Protein AF-A0A7S2SGH7-F1 (afdb_monomer)

InterPro domains:
  IPR001828 Receptor, ligand binding region [PF01094] (2-135)
  IPR028082 Periplasmic binding protein-like I [SSF53822] (1-136)
  IPR050726 Metabotropic Glutamate Receptor [PTHR24060] (2-131)

Nearest PDB structures (foldseek):
  8jcy-assembly1_2  TM=6.722E-01  e=1.288E-08  Homo sapiens
  5fbh-assembly1_A  TM=6.823E-01  e=5.150E-07  Homo sapiens
  5k5t-assembly1_A  TM=6.605E-01  e=2.589E-07  Homo sapiens
  7m3e-assembly1_B  TM=6.470E-01  e=8.492E-07  Homo sapiens
  7m3j-assembly1_B  TM=6.687E-01  e=2.309E-06  Homo sapiens

Secondary structure (DSSP, 8-state):
--EEES----GGGG-TTT-TTEEE--S-HHHHHHHHHHHHHHTT--EEEEEEEET-HHHHHHHHHHHHHHHHTT-EEEEEEEETT--HHHHHHHHHHHHHTT--EEEEE---TTHHHHHHHTT--STT-EEEE-GGGTS-S----

Sequence (145 aa):
LPVIAATATSPVLSDKEFYPYFSRMFPSDAFQGKVLARMAHKMGFTKVATISTSFHMYYEGITNTFVREAENLNMTILSVTTTMASTYEDLKSAFKTVRDAGYRVIMVAQEHDNVRDAIVELKMQGPGYQYFGIESEWGQGNATQ

Radius of gyration: 14.2 Å; Cα contacts (8 Å, |Δi|>4): 264; chains: 1; bounding box: 41×32×29 Å

Foldseek 3Di:
DQEEAEDDPDPQCVDCVQHVRYDYDDDDQLCQLLVLLVVCVVVVAQEEEEEAEPDDPSRVSSPVSNVVNSVVSNGHYHYHYHYPPDDPVNLLVSVVVCVVVPHQHYEYHDQDQCNVVSCVVVVSDDPRHHYYYHDNNPRDDDPDD

Solvent-accessible surface area (backbone atoms only — not comparable to full-atom values): 8191 Å² total; per-residue (Å²): 124,52,37,41,31,52,62,78,81,63,76,79,77,69,43,54,90,85,40,77,44,62,47,83,51,84,66,63,65,66,52,39,17,35,51,51,30,53,48,43,44,74,73,69,50,55,49,39,29,38,41,35,36,65,81,47,72,64,47,47,41,24,50,51,31,19,51,56,38,27,52,75,68,72,34,48,77,47,81,43,77,45,47,85,86,52,47,73,68,52,52,40,50,49,54,47,53,43,50,75,72,66,47,38,35,36,39,43,36,54,90,52,51,57,52,57,55,44,38,58,78,70,60,66,69,58,95,74,47,39,44,36,38,44,43,73,38,77,71,50,74,81,92,72,132

Structure (mmCIF, N/CA/C/O backbone):
data_AF-A0A7S2SGH7-F1
#
_entry.id   AF-A0A7S2SGH7-F1
#
loop_
_atom_site.group_PDB
_atom_site.id
_atom_site.type_symbol
_atom_site.label_atom_id
_atom_site.label_alt_id
_atom_site.label_comp_id
_atom_site.label_asym_id
_atom_site.label_entity_id
_atom_site.label_seq_id
_atom_site.pdbx_PDB_ins_code
_atom_site.Cartn_x
_atom_site.Cartn_y
_atom_site.Cartn_z
_atom_site.occupancy
_atom_site.B_iso_or_equiv
_atom_site.auth_seq_id
_atom_site.auth_comp_id
_atom_site.auth_asym_id
_atom_site.auth_atom_id
_atom_site.pdbx_PDB_model_num
ATOM 1 N N . LEU A 1 1 ? 4.657 -14.477 4.694 1.00 49.81 1 LEU A N 1
ATOM 2 C CA . LEU A 1 1 ? 3.876 -13.329 4.182 1.00 49.81 1 LEU A CA 1
ATOM 3 C C . LEU A 1 1 ? 2.792 -13.877 3.261 1.00 49.81 1 LEU A C 1
ATOM 5 O O . LEU A 1 1 ? 3.169 -14.571 2.323 1.00 49.81 1 LEU A O 1
ATOM 9 N N . PRO A 1 2 ? 1.493 -13.658 3.528 1.00 48.94 2 PRO A N 1
ATOM 10 C CA . PRO A 1 2 ? 0.453 -13.920 2.543 1.00 48.94 2 PRO A CA 1
ATOM 11 C C . PRO A 1 2 ? 0.461 -12.824 1.483 1.00 48.94 2 PRO A C 1
ATOM 13 O O . PRO A 1 2 ? 0.324 -11.644 1.802 1.00 48.94 2 PRO A O 1
ATOM 16 N N . VAL A 1 3 ? 0.652 -13.228 0.230 1.00 59.31 3 VAL A N 1
ATOM 17 C CA . VAL A 1 3 ? 0.723 -12.333 -0.926 1.00 59.31 3 VAL A CA 1
ATOM 18 C C . VAL A 1 3 ? -0.273 -12.826 -1.957 1.00 59.31 3 VAL A C 1
ATOM 20 O O . VAL A 1 3 ? -0.292 -14.008 -2.304 1.00 59.31 3 VAL A O 1
ATOM 23 N N . ILE A 1 4 ? -1.089 -11.908 -2.458 1.00 57.34 4 ILE A N 1
ATOM 24 C CA . ILE A 1 4 ? -2.001 -12.172 -3.566 1.00 57.34 4 ILE A CA 1
ATOM 25 C C . ILE A 1 4 ? -1.492 -11.367 -4.758 1.00 57.34 4 ILE A C 1
ATOM 27 O O . ILE A 1 4 ? -1.443 -10.138 -4.679 1.00 57.34 4 ILE A O 1
ATOM 31 N N . ALA A 1 5 ? -1.091 -12.076 -5.818 1.00 52.03 5 ALA A N 1
ATOM 32 C CA . ALA A 1 5 ? -0.568 -11.492 -7.050 1.00 52.03 5 ALA A CA 1
ATOM 33 C C . ALA A 1 5 ? -1.541 -11.699 -8.213 1.00 52.03 5 ALA A C 1
ATOM 35 O O . ALA A 1 5 ? -2.121 -12.778 -8.377 1.00 52.03 5 ALA A O 1
ATOM 36 N N . ALA A 1 6 ? -1.727 -10.651 -9.010 1.00 49.38 6 ALA A N 1
ATOM 37 C CA . ALA A 1 6 ? -2.876 -10.543 -9.902 1.00 49.38 6 ALA A CA 1
ATOM 38 C C . ALA A 1 6 ? -2.615 -10.946 -11.372 1.00 49.38 6 ALA A C 1
ATOM 40 O O . ALA A 1 6 ? -3.558 -11.094 -12.143 1.00 49.38 6 ALA A O 1
ATOM 41 N N . THR A 1 7 ? -1.366 -11.227 -11.758 1.00 46.72 7 THR A N 1
ATOM 42 C CA . THR A 1 7 ? -1.013 -11.619 -13.137 1.00 46.72 7 THR A CA 1
ATOM 43 C C . THR A 1 7 ? 0.146 -12.623 -13.177 1.00 46.72 7 THR A C 1
ATOM 45 O O . THR A 1 7 ? 1.150 -12.356 -13.806 1.00 46.72 7 THR A O 1
ATOM 48 N N . ALA A 1 8 ? 0.082 -13.756 -12.474 1.00 44.41 8 ALA A N 1
ATOM 49 C CA . ALA A 1 8 ? 1.212 -14.695 -12.435 1.00 44.41 8 ALA A CA 1
ATOM 50 C C . ALA A 1 8 ? 1.280 -15.581 -13.698 1.00 44.41 8 ALA A C 1
ATOM 52 O O . ALA A 1 8 ? 0.478 -16.512 -13.824 1.00 44.41 8 ALA A O 1
ATOM 53 N N . THR A 1 9 ? 2.223 -15.326 -14.610 1.00 41.31 9 THR A N 1
ATOM 54 C CA . THR A 1 9 ? 2.513 -16.203 -15.768 1.00 41.31 9 THR A CA 1
ATOM 55 C C . THR A 1 9 ? 3.806 -17.017 -15.618 1.00 41.31 9 THR A C 1
ATOM 57 O O . THR A 1 9 ? 4.029 -17.947 -16.394 1.00 41.31 9 THR A O 1
ATOM 60 N N . SER A 1 10 ? 4.622 -16.760 -14.590 1.00 43.25 10 SER A N 1
ATOM 61 C CA . SER A 1 10 ? 5.885 -17.465 -14.351 1.00 43.25 10 SER A CA 1
ATOM 62 C C . SER A 1 10 ? 5.720 -18.762 -13.528 1.00 43.25 10 SER A C 1
ATOM 64 O O . SER A 1 10 ? 5.135 -18.740 -12.437 1.00 43.25 10 SER A O 1
ATOM 66 N N . PRO A 1 11 ? 6.280 -19.908 -13.976 1.00 39.47 11 PRO A N 1
ATOM 67 C CA . PRO A 1 11 ? 6.266 -21.174 -13.232 1.00 39.47 11 PRO A CA 1
ATOM 68 C C . PRO A 1 11 ? 6.938 -21.107 -11.850 1.00 39.47 11 PRO A C 1
ATOM 70 O O . PRO A 1 11 ? 6.557 -21.872 -10.961 1.00 39.47 11 PRO A O 1
ATOM 73 N N . VAL A 1 12 ? 7.886 -20.180 -11.656 1.00 43.94 12 VAL A N 1
ATOM 74 C CA . VAL A 1 12 ? 8.743 -20.056 -10.456 1.00 43.94 12 VAL A CA 1
ATOM 75 C C . VAL A 1 12 ? 7.941 -19.717 -9.191 1.00 43.94 12 VAL A C 1
ATOM 77 O O . VAL A 1 12 ? 8.273 -20.158 -8.097 1.00 43.94 12 VAL A O 1
ATOM 80 N N . LEU A 1 13 ? 6.807 -19.026 -9.331 1.00 40.22 13 LEU A N 1
ATOM 81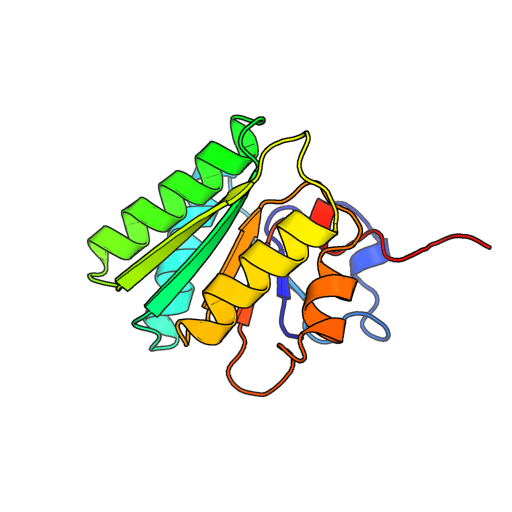 C CA . LEU A 1 13 ? 5.942 -18.624 -8.212 1.00 40.22 13 LEU A CA 1
ATOM 82 C C . LEU A 1 13 ? 4.972 -19.731 -7.748 1.00 40.22 13 LEU A C 1
ATOM 84 O O . LEU A 1 13 ? 4.071 -19.488 -6.946 1.00 40.22 13 LEU A O 1
ATOM 88 N N . SER A 1 14 ? 5.104 -20.950 -8.284 1.00 35.09 14 SER A N 1
ATOM 89 C CA . SER A 1 14 ? 4.322 -22.126 -7.858 1.00 35.09 14 SER A CA 1
ATOM 90 C C . SER A 1 14 ? 4.969 -22.881 -6.696 1.00 35.09 14 SER A C 1
ATOM 92 O O . SER A 1 14 ? 4.347 -23.795 -6.149 1.00 35.09 14 SER A O 1
ATOM 94 N N . ASP A 1 15 ? 6.209 -22.533 -6.344 1.00 40.09 15 ASP A N 1
ATOM 95 C CA . ASP A 1 15 ? 6.975 -23.239 -5.329 1.00 40.09 15 ASP A CA 1
ATOM 96 C C . ASP A 1 15 ? 6.467 -22.898 -3.918 1.00 40.09 15 ASP A C 1
ATOM 98 O O . ASP A 1 15 ? 6.687 -21.809 -3.378 1.00 40.09 15 ASP A O 1
ATOM 102 N N . LYS A 1 16 ? 5.742 -23.850 -3.321 1.00 37.69 16 LYS A N 1
ATOM 103 C CA . LYS A 1 16 ? 5.171 -23.722 -1.974 1.00 37.69 16 LYS A CA 1
ATOM 104 C C . LYS A 1 16 ? 6.228 -23.797 -0.871 1.00 37.69 16 LYS A C 1
ATOM 106 O O . LYS A 1 16 ? 5.903 -23.444 0.261 1.00 37.69 16 LYS A O 1
ATOM 111 N N . GLU A 1 17 ? 7.452 -24.224 -1.182 1.00 37.94 17 GLU A N 1
ATOM 112 C CA . GLU A 1 17 ? 8.576 -24.223 -0.244 1.00 37.94 17 GLU A CA 1
ATOM 113 C C . GLU A 1 17 ? 9.092 -22.791 -0.011 1.00 37.94 17 GLU A C 1
ATOM 115 O O . GLU A 1 17 ? 9.411 -22.421 1.119 1.00 37.94 17 GLU A O 1
ATOM 120 N N . PHE A 1 18 ? 9.047 -21.936 -1.043 1.00 42.12 18 PHE A N 1
ATOM 121 C CA . PHE A 1 18 ? 9.463 -20.527 -0.965 1.00 42.12 18 PHE A CA 1
ATOM 122 C C . PHE A 1 18 ? 8.298 -19.530 -0.813 1.00 42.12 18 PHE A C 1
ATOM 124 O O . PHE A 1 18 ? 8.487 -18.451 -0.240 1.00 42.12 18 PHE A O 1
ATOM 131 N N . TYR A 1 19 ? 7.084 -19.884 -1.259 1.00 40.97 19 TYR A N 1
ATOM 132 C CA . TYR A 1 19 ? 5.904 -19.003 -1.271 1.00 40.97 19 TYR A CA 1
ATOM 133 C C . TYR A 1 19 ? 4.614 -19.690 -0.761 1.00 40.97 19 TYR A C 1
ATOM 135 O O . TYR A 1 19 ? 3.607 -19.748 -1.473 1.00 40.97 19 TYR A O 1
ATOM 143 N N . PRO A 1 20 ? 4.569 -20.179 0.495 1.00 37.88 20 PRO A N 1
ATOM 144 C CA . PRO A 1 20 ? 3.482 -21.031 1.007 1.00 37.88 20 PRO A CA 1
ATOM 145 C C . PRO A 1 20 ? 2.083 -20.383 1.060 1.00 37.88 20 PRO A C 1
ATOM 147 O O . PRO A 1 20 ? 1.095 -21.079 1.282 1.00 37.88 20 PRO A O 1
ATOM 150 N N . TYR A 1 21 ? 1.973 -19.070 0.845 1.00 45.50 21 TYR A N 1
ATOM 151 C CA . TYR A 1 21 ? 0.716 -18.314 0.918 1.00 45.50 21 TYR A CA 1
ATOM 152 C C . TYR A 1 21 ? 0.385 -17.549 -0.372 1.00 45.50 21 TYR A C 1
ATOM 154 O O . TYR A 1 21 ? -0.416 -16.615 -0.351 1.00 45.50 21 TYR A O 1
ATOM 162 N N . PHE A 1 22 ? 1.017 -17.914 -1.486 1.00 41.22 22 PHE A N 1
ATOM 163 C CA . PHE A 1 22 ? 0.754 -17.308 -2.784 1.00 41.22 22 PHE A CA 1
ATOM 164 C C . PHE A 1 22 ? -0.588 -17.792 -3.343 1.00 41.22 22 PHE A C 1
ATOM 166 O O . PHE A 1 22 ? -0.791 -18.990 -3.545 1.00 41.22 22 PHE A O 1
ATOM 173 N N . SER A 1 23 ? -1.522 -16.870 -3.583 1.00 40.97 23 SER A N 1
ATOM 174 C CA . SER A 1 23 ? -2.818 -17.170 -4.211 1.00 40.97 23 SER A CA 1
ATOM 175 C C . SER A 1 23 ? -3.013 -16.319 -5.465 1.00 40.97 23 SER A C 1
ATOM 177 O O . SER A 1 23 ? -2.777 -15.112 -5.441 1.00 40.97 23 SER A O 1
ATOM 179 N N . ARG A 1 24 ? -3.435 -16.958 -6.563 1.00 44.84 24 ARG A N 1
ATOM 180 C CA . ARG A 1 24 ? -3.617 -16.336 -7.887 1.00 44.84 24 ARG A CA 1
ATOM 181 C C . ARG A 1 24 ? -5.065 -15.872 -8.072 1.00 44.84 24 ARG A C 1
ATOM 183 O O . ARG A 1 24 ? -5.983 -16.620 -7.742 1.00 44.84 24 ARG A O 1
ATOM 190 N N . MET A 1 25 ? -5.275 -14.693 -8.660 1.00 42.75 25 MET A N 1
ATOM 191 C CA . 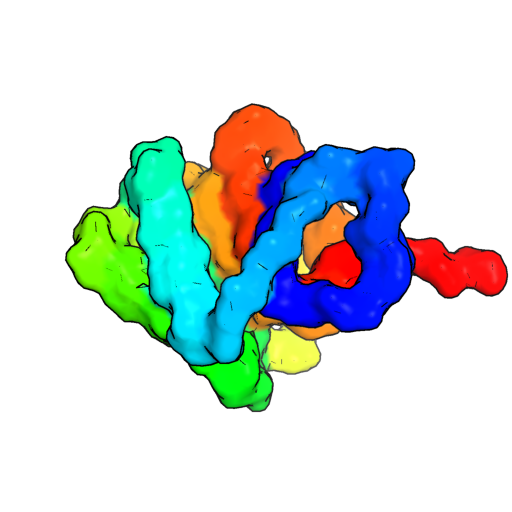MET A 1 25 ? -6.594 -14.228 -9.120 1.00 42.75 25 MET A CA 1
ATOM 192 C C . MET A 1 25 ? -6.496 -13.642 -10.537 1.00 42.75 25 MET A C 1
ATOM 194 O O . MET A 1 25 ? -5.762 -12.690 -10.740 1.00 42.75 25 MET A O 1
ATOM 198 N N . PHE A 1 26 ? -7.272 -14.178 -11.486 1.00 38.59 26 PHE A N 1
ATOM 199 C CA . PHE A 1 26 ? -7.635 -13.539 -12.769 1.00 38.59 26 PHE A CA 1
ATOM 200 C C . PHE A 1 26 ? -9.086 -13.035 -12.634 1.00 38.59 26 PHE A C 1
ATOM 202 O O . PHE A 1 26 ? -9.878 -13.784 -12.051 1.00 38.59 26 PHE A O 1
ATOM 209 N N . PRO A 1 27 ? -9.485 -11.826 -13.105 1.00 45.06 27 PRO A N 1
ATOM 210 C CA . PRO A 1 27 ? -9.326 -11.317 -14.484 1.00 45.06 27 PRO A CA 1
ATOM 211 C C . PRO A 1 27 ? -8.944 -9.811 -14.599 1.00 45.06 27 PRO A C 1
ATOM 213 O O . PRO A 1 27 ? -8.905 -9.120 -13.592 1.00 45.06 27 PRO A O 1
ATOM 216 N N . SER A 1 28 ? -8.675 -9.336 -15.833 1.00 48.88 28 SER A N 1
ATOM 217 C CA . SER A 1 28 ? -8.352 -7.964 -16.324 1.00 48.88 28 SER A CA 1
ATOM 218 C C . SER A 1 28 ? -7.857 -6.909 -15.319 1.00 48.88 28 SER A C 1
ATOM 220 O O . SER A 1 28 ? -8.569 -6.539 -14.391 1.00 48.88 28 SER A O 1
ATOM 222 N N . ASP A 1 29 ? -6.717 -6.298 -15.609 1.00 52.16 29 ASP A N 1
ATOM 223 C CA . ASP A 1 29 ? -5.940 -5.430 -14.708 1.00 52.16 29 ASP A CA 1
ATOM 224 C C . ASP A 1 29 ? -6.726 -4.268 -14.073 1.00 52.16 29 ASP A C 1
ATOM 226 O O . ASP A 1 29 ? -6.624 -4.017 -12.874 1.00 52.16 29 ASP A O 1
ATOM 230 N N . ALA A 1 30 ? -7.640 -3.638 -14.817 1.00 52.19 30 ALA A N 1
ATOM 231 C CA . ALA A 1 30 ? -8.514 -2.582 -14.286 1.00 52.19 30 ALA A CA 1
ATOM 232 C C . ALA A 1 30 ? -9.591 -3.086 -13.297 1.00 52.19 30 ALA A C 1
ATOM 234 O O . ALA A 1 30 ? -10.127 -2.326 -12.491 1.00 52.19 30 ALA A O 1
ATOM 235 N N . PHE A 1 31 ? -9.942 -4.370 -13.349 1.00 65.12 31 PHE A N 1
ATOM 236 C CA . PHE A 1 31 ? -10.882 -4.998 -12.421 1.00 65.12 31 PHE A CA 1
ATOM 237 C C . PHE A 1 31 ? -10.180 -5.497 -11.150 1.00 65.12 31 PHE A C 1
ATOM 239 O O . PHE A 1 31 ? -10.819 -5.624 -10.103 1.00 65.12 31 PHE A O 1
ATOM 246 N N . GLN A 1 32 ? -8.867 -5.734 -11.212 1.00 69.75 32 GLN A N 1
ATOM 247 C CA . GLN A 1 32 ? -8.096 -6.297 -10.104 1.00 69.75 32 GLN A CA 1
ATOM 248 C C . GLN A 1 32 ? -8.059 -5.352 -8.904 1.00 69.75 32 GLN A C 1
ATOM 250 O O . GLN A 1 32 ? -8.412 -5.779 -7.807 1.00 69.75 32 GLN A O 1
ATOM 255 N N . GLY A 1 33 ? -7.755 -4.062 -9.098 1.00 75.94 33 GLY A N 1
ATOM 256 C CA . GLY A 1 33 ? -7.746 -3.083 -8.000 1.00 75.94 33 GLY A CA 1
ATOM 257 C C . GLY A 1 33 ? -9.077 -3.050 -7.238 1.00 75.94 33 GLY A C 1
ATOM 258 O O . GLY A 1 33 ? -9.113 -3.102 -6.007 1.00 75.94 33 GLY A O 1
ATOM 259 N N . LYS A 1 34 ? -10.193 -3.116 -7.973 1.00 83.62 34 LYS A N 1
ATOM 260 C CA . LYS A 1 34 ? -11.544 -3.188 -7.403 1.00 83.62 34 LYS A CA 1
ATOM 261 C C . LYS A 1 34 ? -11.767 -4.445 -6.556 1.00 83.62 34 LYS A C 1
ATOM 263 O O . LYS A 1 34 ? -12.334 -4.383 -5.465 1.00 83.62 34 LYS A O 1
ATOM 268 N N . VAL A 1 35 ? -11.354 -5.607 -7.060 1.00 83.12 35 VAL A N 1
ATOM 269 C CA . VAL A 1 35 ? -11.504 -6.885 -6.347 1.00 83.12 35 VAL A CA 1
ATOM 270 C C . VAL A 1 35 ? -10.647 -6.907 -5.084 1.00 83.12 35 VAL A C 1
ATOM 272 O O . VAL A 1 35 ? -11.136 -7.336 -4.039 1.00 83.12 35 VAL A O 1
ATOM 275 N N . LEU A 1 36 ? -9.418 -6.394 -5.150 1.00 84.12 36 LEU A N 1
ATOM 276 C CA . LEU A 1 36 ? -8.504 -6.315 -4.010 1.00 84.12 36 LEU A CA 1
ATOM 277 C C . LEU A 1 36 ? -9.075 -5.428 -2.891 1.00 84.12 36 LEU A C 1
ATOM 279 O O . LEU A 1 36 ? -9.093 -5.846 -1.733 1.00 84.12 36 LEU A O 1
ATOM 283 N N . ALA A 1 37 ? -9.636 -4.262 -3.226 1.00 87.25 37 ALA A N 1
ATOM 284 C CA . ALA A 1 37 ? -10.293 -3.388 -2.248 1.00 87.25 37 ALA A CA 1
ATOM 285 C C . ALA A 1 37 ? -11.507 -4.072 -1.590 1.00 87.25 37 ALA A C 1
ATOM 287 O O . ALA A 1 37 ? -11.646 -4.087 -0.365 1.00 87.25 37 ALA A O 1
ATOM 288 N N . ARG A 1 38 ? -12.353 -4.738 -2.387 1.00 88.44 38 ARG A N 1
ATOM 289 C CA . ARG A 1 38 ? -13.490 -5.522 -1.870 1.00 88.44 38 ARG A CA 1
ATOM 290 C C . ARG A 1 38 ? -13.053 -6.676 -0.981 1.00 88.44 38 ARG A C 1
ATOM 292 O O . ARG A 1 38 ? -13.744 -6.986 -0.013 1.00 88.44 38 ARG A O 1
ATOM 299 N N . MET A 1 39 ? -11.949 -7.336 -1.316 1.00 85.75 39 MET A N 1
ATOM 300 C CA . MET A 1 39 ? -11.395 -8.424 -0.519 1.00 85.75 39 MET A CA 1
ATOM 301 C C . MET A 1 39 ? -10.907 -7.907 0.832 1.00 85.75 39 MET A C 1
ATOM 303 O O . MET A 1 39 ? -11.287 -8.473 1.854 1.00 85.75 39 MET A O 1
ATOM 307 N N . ALA A 1 40 ? -10.168 -6.794 0.846 1.00 86.81 40 ALA A N 1
ATOM 308 C CA . ALA A 1 40 ? -9.743 -6.135 2.077 1.00 86.81 40 ALA A CA 1
ATOM 309 C C . ALA A 1 40 ? -10.943 -5.765 2.967 1.00 86.81 40 ALA A C 1
ATOM 311 O O . ALA A 1 40 ? -10.965 -6.091 4.153 1.00 86.81 40 ALA A O 1
ATOM 312 N N . HIS A 1 41 ? -11.989 -5.176 2.385 1.00 89.62 41 HIS A N 1
ATOM 313 C CA . HIS A 1 41 ? -13.214 -4.856 3.116 1.00 89.62 41 HIS A CA 1
ATOM 314 C C . HIS A 1 41 ? -13.923 -6.110 3.657 1.00 89.62 41 HIS A C 1
ATOM 316 O O . HIS A 1 41 ? -14.316 -6.154 4.819 1.00 89.62 41 HIS A O 1
ATOM 322 N N . LYS A 1 42 ? -14.054 -7.173 2.849 1.00 87.94 42 LYS A N 1
ATOM 323 C CA . LYS A 1 42 ? -14.648 -8.453 3.287 1.00 87.94 42 LYS A CA 1
ATOM 324 C C . LYS A 1 42 ? -13.849 -9.140 4.395 1.00 87.94 42 LYS A C 1
ATOM 326 O O . LYS A 1 42 ? -14.437 -9.844 5.208 1.00 87.94 42 LYS A O 1
ATOM 331 N N . MET A 1 43 ? -12.536 -8.932 4.433 1.00 83.88 43 MET A N 1
ATOM 332 C CA . MET A 1 43 ? -11.660 -9.387 5.515 1.00 83.88 43 MET A CA 1
ATOM 333 C C . MET A 1 43 ? -11.793 -8.539 6.795 1.00 83.88 43 MET A C 1
ATOM 335 O O . MET A 1 43 ? -11.151 -8.850 7.793 1.00 83.88 43 MET A O 1
ATOM 339 N N . GLY A 1 44 ? -12.630 -7.494 6.792 1.00 87.69 44 GLY A N 1
ATOM 340 C CA . GLY A 1 44 ? -12.902 -6.643 7.951 1.00 87.69 44 GLY A CA 1
ATOM 341 C C . GLY A 1 44 ? -11.934 -5.472 8.113 1.00 87.69 44 GLY A C 1
ATOM 342 O O . GLY A 1 44 ? -11.948 -4.803 9.147 1.00 87.69 44 GLY A O 1
ATOM 343 N N . PHE A 1 45 ? -11.087 -5.201 7.119 1.00 88.81 45 PHE A N 1
ATOM 344 C CA . PHE A 1 45 ? -10.181 -4.062 7.175 1.00 88.81 45 PHE A CA 1
ATOM 345 C C . PHE A 1 45 ? -10.913 -2.762 6.835 1.00 88.81 45 PHE A C 1
ATOM 347 O O . PHE A 1 45 ? -11.701 -2.705 5.898 1.00 88.81 45 PHE A O 1
ATOM 354 N N . THR A 1 46 ? -10.610 -1.699 7.578 1.00 91.31 46 THR A N 1
ATOM 355 C CA . THR A 1 46 ? -11.173 -0.350 7.372 1.00 91.31 46 THR A CA 1
ATOM 356 C C . THR A 1 46 ? -10.118 0.677 6.967 1.00 91.31 46 THR A C 1
ATOM 358 O O . THR A 1 46 ? -10.458 1.801 6.607 1.00 91.31 46 THR A O 1
ATOM 361 N N . LYS A 1 47 ? -8.833 0.299 7.010 1.00 93.38 47 LYS A N 1
ATOM 362 C CA . LYS A 1 47 ? -7.684 1.133 6.645 1.00 93.38 47 LYS A CA 1
ATOM 363 C C . LYS A 1 47 ? -6.800 0.392 5.648 1.00 93.38 47 LYS A C 1
ATOM 365 O O . LYS A 1 47 ? -6.346 -0.714 5.945 1.00 93.38 47 LYS A O 1
ATOM 370 N N . VAL A 1 48 ? -6.536 1.008 4.502 1.00 93.69 48 VAL A N 1
ATOM 371 C CA . VAL A 1 48 ? -5.690 0.464 3.429 1.00 93.69 48 VAL A CA 1
ATOM 372 C C . VAL A 1 48 ? -4.650 1.481 2.990 1.00 93.69 48 VAL A C 1
ATOM 374 O O . VAL A 1 48 ? -4.899 2.681 3.016 1.00 93.69 48 VAL A O 1
ATOM 377 N N . ALA A 1 49 ? -3.478 1.003 2.594 1.00 93.69 49 ALA A N 1
ATOM 378 C CA . ALA A 1 49 ? -2.432 1.841 2.036 1.00 93.69 49 ALA A CA 1
ATOM 379 C C . ALA A 1 49 ? -2.047 1.386 0.631 1.00 93.69 49 ALA A C 1
ATOM 381 O O . ALA A 1 49 ? -2.156 0.201 0.312 1.00 93.69 49 ALA A O 1
ATOM 382 N N . THR A 1 50 ? -1.562 2.315 -0.187 1.00 91.88 50 THR A N 1
ATOM 383 C CA . THR A 1 50 ? -0.989 2.022 -1.501 1.00 91.88 50 THR A CA 1
ATOM 384 C C . THR A 1 50 ? 0.426 2.576 -1.589 1.00 91.88 50 THR A C 1
ATOM 386 O O . THR A 1 50 ? 0.670 3.711 -1.186 1.00 91.88 50 THR A O 1
ATOM 389 N N . ILE A 1 51 ? 1.355 1.792 -2.129 1.00 89.88 51 ILE A N 1
ATOM 390 C CA . ILE A 1 51 ? 2.721 2.212 -2.448 1.00 89.88 51 ILE A CA 1
ATOM 391 C C . ILE A 1 51 ? 2.916 1.983 -3.946 1.00 89.88 51 ILE A C 1
ATOM 393 O O . ILE A 1 51 ? 3.068 0.840 -4.375 1.00 89.88 51 ILE A O 1
ATOM 397 N N . SER A 1 52 ? 2.878 3.047 -4.749 1.00 87.12 52 SER A N 1
ATOM 398 C CA . SER A 1 52 ? 2.867 2.962 -6.222 1.00 87.12 52 SER A CA 1
ATOM 399 C C . SER A 1 52 ? 3.974 3.783 -6.880 1.00 87.12 52 SER A C 1
ATOM 401 O O . SER A 1 52 ? 4.316 4.841 -6.360 1.00 87.12 52 SER A O 1
ATOM 403 N N . THR A 1 53 ? 4.527 3.345 -8.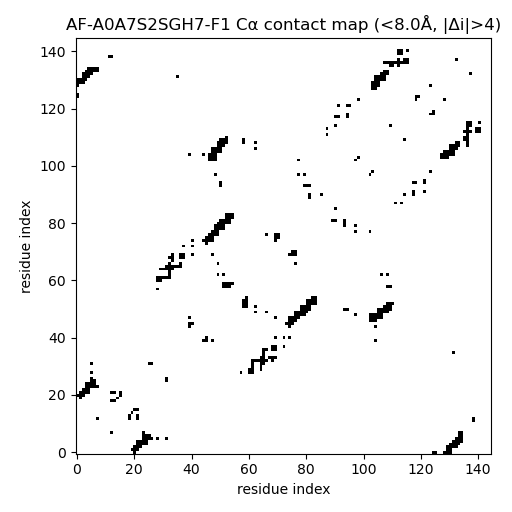012 1.00 82.06 53 THR A N 1
ATOM 404 C CA . THR A 1 53 ? 5.497 4.154 -8.770 1.00 82.06 53 THR A CA 1
ATOM 405 C C . THR A 1 53 ? 4.821 4.928 -9.903 1.00 82.06 53 THR A C 1
ATOM 407 O O . THR A 1 53 ? 4.096 4.358 -10.718 1.00 82.06 53 THR A O 1
ATOM 410 N N . SER A 1 54 ? 5.067 6.238 -9.985 1.00 69.44 54 SER A N 1
ATOM 411 C CA . SER A 1 54 ? 4.538 7.107 -11.040 1.00 69.44 54 SER A CA 1
ATOM 412 C C . SER A 1 54 ? 5.354 6.960 -12.327 1.00 69.44 54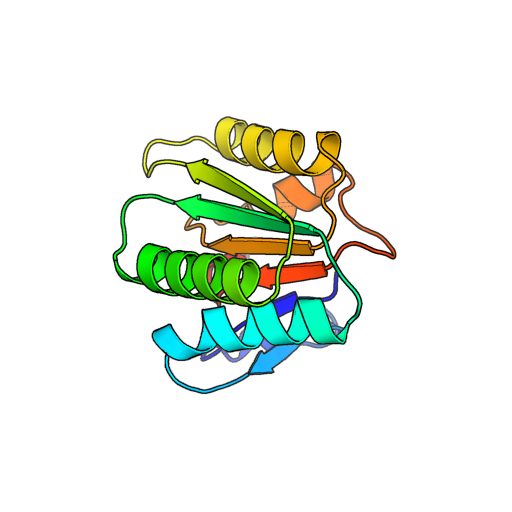 SER A C 1
ATOM 414 O O . SER A 1 54 ? 6.346 7.670 -12.505 1.00 69.44 54 SER A O 1
ATOM 416 N N . PHE A 1 55 ? 4.978 6.036 -13.215 1.00 62.72 55 PHE A N 1
ATOM 417 C CA . PHE A 1 55 ? 5.529 6.008 -14.581 1.00 62.72 55 PHE A CA 1
ATOM 418 C C . PHE A 1 55 ? 4.723 5.160 -15.564 1.00 62.72 55 PHE A C 1
ATOM 420 O O . PHE A 1 55 ? 4.524 5.574 -16.703 1.00 62.72 55 PHE A O 1
ATOM 427 N N . HIS A 1 56 ? 4.212 4.003 -15.132 1.00 62.44 56 HIS A N 1
ATOM 428 C CA . HIS A 1 56 ? 3.391 3.159 -15.995 1.00 62.44 56 HIS A CA 1
ATOM 429 C C . HIS A 1 56 ? 1.903 3.364 -15.724 1.00 62.44 56 HIS A C 1
ATOM 431 O O . HIS A 1 56 ? 1.406 3.097 -14.629 1.00 62.44 56 HIS A O 1
ATOM 437 N N . MET A 1 57 ? 1.181 3.706 -16.794 1.00 65.00 57 MET A N 1
ATOM 438 C CA . MET A 1 57 ? -0.287 3.697 -16.883 1.00 65.00 57 MET A CA 1
ATOM 439 C C . MET A 1 57 ? -0.920 2.393 -16.365 1.00 65.00 57 MET A C 1
ATOM 441 O O . MET A 1 57 ? -2.063 2.382 -15.916 1.00 65.00 57 MET A O 1
ATOM 445 N N . TYR A 1 58 ? -0.156 1.300 -16.391 1.00 67.19 58 TYR A N 1
ATOM 446 C CA . TYR A 1 58 ? -0.517 0.022 -15.799 1.00 67.19 58 TYR A CA 1
ATOM 447 C C . TYR A 1 58 ? -0.615 0.078 -14.262 1.00 67.19 58 TYR A C 1
ATOM 449 O O . TYR A 1 58 ? -1.704 -0.128 -13.727 1.00 67.19 58 TYR A O 1
ATOM 457 N N . TYR A 1 59 ? 0.467 0.429 -13.550 1.00 72.81 59 TYR A N 1
ATOM 458 C CA . TYR A 1 59 ? 0.451 0.568 -12.083 1.00 72.81 59 TYR A CA 1
ATOM 459 C C . TYR A 1 59 ? -0.565 1.615 -11.638 1.00 72.81 59 TYR A C 1
ATOM 461 O O . TYR A 1 59 ? -1.341 1.381 -10.713 1.00 72.81 59 TYR A O 1
ATOM 469 N N . GLU A 1 60 ? -0.611 2.744 -12.345 1.00 72.62 60 GLU A N 1
ATOM 470 C CA . GLU A 1 60 ? -1.552 3.820 -12.054 1.00 72.62 60 GLU A CA 1
ATOM 471 C C . GLU A 1 60 ? -3.006 3.350 -12.197 1.00 72.62 60 GLU A C 1
ATOM 473 O O . GLU A 1 60 ? -3.831 3.636 -11.332 1.00 72.62 60 GLU A O 1
ATOM 478 N N . GLY A 1 61 ? -3.324 2.566 -13.231 1.00 75.75 61 GLY A N 1
ATOM 479 C CA . GLY A 1 61 ? -4.662 2.016 -13.438 1.00 75.75 61 GLY A CA 1
ATOM 480 C C . GLY A 1 61 ? -5.113 1.093 -12.303 1.00 75.75 61 GLY A C 1
ATOM 481 O O . GLY A 1 61 ? -6.233 1.228 -11.796 1.00 75.75 61 GLY A O 1
ATOM 482 N N . ILE A 1 62 ? -4.247 0.179 -11.857 1.00 77.50 62 ILE A N 1
ATOM 483 C CA . ILE A 1 62 ? -4.588 -0.750 -10.769 1.00 77.50 62 ILE A CA 1
ATOM 484 C C . ILE A 1 62 ? -4.688 0.009 -9.439 1.00 77.50 62 ILE A C 1
ATOM 486 O O . ILE A 1 62 ? -5.652 -0.177 -8.695 1.00 77.50 62 ILE A O 1
ATOM 490 N N . THR A 1 63 ? -3.742 0.905 -9.139 1.00 83.56 63 THR A N 1
ATOM 491 C CA . THR A 1 63 ? -3.770 1.688 -7.895 1.00 83.56 63 THR A CA 1
ATOM 492 C C . THR A 1 63 ? -4.977 2.621 -7.853 1.00 83.56 63 THR A C 1
ATOM 494 O O . THR A 1 63 ? -5.680 2.656 -6.847 1.00 83.56 63 THR A O 1
ATOM 497 N N . ASN A 1 64 ? -5.296 3.316 -8.945 1.00 85.38 64 ASN A N 1
ATOM 498 C CA . ASN A 1 64 ? -6.445 4.220 -9.004 1.00 85.38 64 ASN A CA 1
ATOM 499 C C . ASN A 1 64 ? -7.775 3.464 -8.838 1.00 85.38 64 ASN A C 1
ATOM 501 O O . ASN A 1 64 ? -8.654 3.888 -8.089 1.00 85.38 64 ASN A O 1
ATOM 505 N N . THR A 1 65 ? -7.924 2.298 -9.475 1.00 86.31 65 THR A N 1
ATOM 506 C CA . THR A 1 65 ? -9.137 1.474 -9.311 1.00 86.31 65 THR A CA 1
ATOM 507 C C . THR A 1 65 ? -9.270 0.893 -7.903 1.00 86.31 65 THR A C 1
ATOM 509 O O . THR A 1 65 ? -10.389 0.808 -7.394 1.00 86.31 65 THR A O 1
ATOM 512 N N . PHE A 1 66 ? -8.156 0.548 -7.249 1.00 87.44 66 PHE A N 1
ATOM 513 C CA . PHE A 1 66 ? -8.141 0.151 -5.841 1.00 87.44 66 PHE A CA 1
ATOM 514 C C . PHE A 1 66 ? -8.560 1.295 -4.918 1.00 87.44 66 PHE A C 1
ATOM 516 O O . PHE A 1 66 ? -9.467 1.112 -4.108 1.00 87.44 66 PHE A O 1
ATOM 523 N N . VAL A 1 67 ? -7.942 2.472 -5.063 1.00 90.75 67 VAL A N 1
ATOM 524 C CA . VAL A 1 67 ? -8.250 3.661 -4.252 1.00 90.75 67 VAL A CA 1
ATOM 525 C C . VAL A 1 67 ? -9.722 4.031 -4.405 1.00 90.75 67 VAL A C 1
ATOM 527 O O . VAL A 1 67 ? -10.433 4.114 -3.409 1.00 90.75 67 VAL A O 1
ATOM 530 N N . ARG A 1 68 ? -10.216 4.128 -5.643 1.00 91.06 68 ARG A N 1
ATOM 531 C CA . ARG A 1 68 ? -11.612 4.480 -5.923 1.00 91.06 68 ARG A CA 1
ATOM 532 C C . ARG A 1 68 ? -12.607 3.493 -5.317 1.00 91.06 68 ARG A C 1
ATOM 534 O O . ARG A 1 68 ? -13.662 3.890 -4.831 1.00 91.06 68 ARG A O 1
ATOM 541 N N . GLU A 1 69 ? -12.316 2.194 -5.359 1.00 92.62 69 GLU A N 1
ATOM 542 C CA . GLU A 1 69 ? -13.209 1.215 -4.736 1.00 92.62 69 GLU A CA 1
ATOM 543 C C . GLU A 1 69 ? -13.105 1.230 -3.207 1.00 92.62 69 GLU A C 1
ATOM 545 O O . GLU A 1 69 ? -14.120 1.062 -2.538 1.00 92.62 69 GLU A O 1
A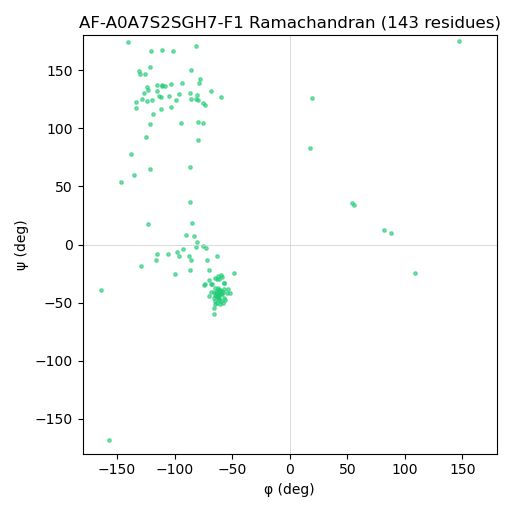TOM 550 N N . ALA A 1 70 ? -11.921 1.474 -2.642 1.00 92.25 70 ALA A N 1
ATOM 551 C CA . ALA A 1 70 ? -11.754 1.653 -1.203 1.00 92.25 70 ALA A CA 1
ATOM 552 C C . ALA A 1 70 ? -12.536 2.878 -0.689 1.00 92.25 70 ALA A C 1
ATOM 554 O O . ALA A 1 70 ? -13.185 2.792 0.353 1.00 92.25 70 ALA A O 1
ATOM 555 N N . GLU A 1 71 ? -12.557 3.975 -1.453 1.00 93.69 71 GLU A N 1
ATOM 556 C CA . GLU A 1 71 ? -13.400 5.149 -1.187 1.00 93.69 71 GLU A CA 1
ATOM 557 C C . GLU A 1 71 ? -14.890 4.789 -1.222 1.00 93.69 71 GLU A C 1
ATOM 559 O O . GLU A 1 71 ? -15.617 5.095 -0.279 1.00 93.69 71 GLU A O 1
ATOM 564 N N . ASN A 1 72 ? -15.343 4.063 -2.254 1.00 94.38 72 ASN A N 1
ATOM 565 C CA . ASN A 1 72 ? -16.733 3.590 -2.352 1.00 94.38 72 ASN A CA 1
ATOM 566 C C . ASN A 1 72 ? -17.144 2.698 -1.165 1.00 94.38 72 ASN A C 1
ATOM 568 O O . ASN A 1 72 ? -18.323 2.620 -0.820 1.00 94.38 72 ASN A O 1
ATOM 572 N N . LEU A 1 73 ? -16.181 1.998 -0.562 1.00 94.25 73 LEU A N 1
ATOM 573 C CA . LEU A 1 73 ? -16.364 1.128 0.600 1.00 94.25 73 LEU A CA 1
ATOM 574 C C . LEU A 1 73 ? -16.172 1.869 1.939 1.00 94.25 73 LEU A C 1
ATOM 576 O O . LEU A 1 73 ? -16.177 1.225 2.986 1.00 94.25 73 LEU A O 1
ATOM 580 N N . ASN A 1 74 ? -16.028 3.201 1.926 1.00 94.81 74 ASN A N 1
ATOM 581 C CA . ASN A 1 74 ? -15.791 4.052 3.100 1.00 94.81 74 ASN A CA 1
ATOM 582 C C . ASN A 1 74 ? -14.549 3.654 3.922 1.00 94.81 74 ASN A C 1
ATOM 584 O O . ASN A 1 74 ? -14.531 3.765 5.150 1.00 94.81 74 ASN A O 1
ATOM 588 N N . MET A 1 75 ? -13.503 3.171 3.255 1.00 94.19 75 MET A N 1
ATOM 589 C CA . MET A 1 75 ? -12.232 2.832 3.891 1.00 94.19 75 MET A CA 1
ATOM 590 C C . MET A 1 75 ? -11.340 4.076 3.992 1.00 94.19 75 MET A C 1
ATOM 592 O O . MET A 1 75 ? -11.397 4.968 3.152 1.00 94.19 75 MET A O 1
ATOM 596 N N . THR A 1 76 ? -10.473 4.140 5.004 1.00 95.50 76 THR A N 1
ATOM 597 C CA . THR A 1 76 ? -9.421 5.166 5.067 1.00 95.50 76 THR A CA 1
ATOM 598 C C . THR A 1 76 ? -8.249 4.744 4.189 1.00 95.50 76 THR A C 1
ATOM 600 O O . THR A 1 76 ? -7.739 3.632 4.351 1.00 95.50 76 THR A O 1
ATOM 603 N N . ILE A 1 77 ? -7.808 5.630 3.297 1.00 94.88 77 ILE A N 1
ATOM 604 C CA . ILE A 1 77 ? -6.712 5.361 2.366 1.00 94.88 77 ILE A CA 1
ATOM 605 C C . ILE A 1 77 ? -5.484 6.206 2.717 1.00 94.88 77 ILE A C 1
ATOM 607 O O . ILE A 1 77 ? -5.600 7.403 2.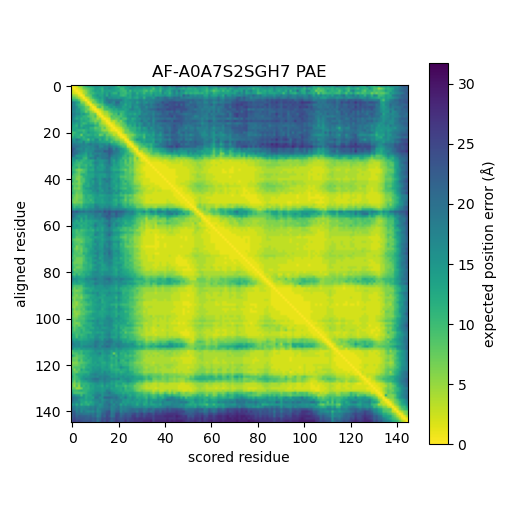979 1.00 94.88 77 ILE A O 1
ATOM 611 N N . LEU A 1 78 ? -4.305 5.585 2.688 1.00 94.75 78 LEU A N 1
ATOM 612 C CA . LEU A 1 78 ? -3.012 6.269 2.668 1.00 94.75 78 LEU A CA 1
ATOM 613 C C . LEU A 1 78 ? -2.257 5.905 1.389 1.00 94.75 78 LEU A C 1
ATOM 615 O O . LEU A 1 78 ? -1.811 4.770 1.240 1.00 94.75 78 LEU A O 1
ATOM 619 N N . SER A 1 79 ? -2.068 6.871 0.499 1.00 91.69 79 SER A N 1
ATOM 620 C CA . SER A 1 79 ? -1.340 6.657 -0.752 1.00 91.69 79 SER A CA 1
ATOM 621 C C . SER A 1 79 ? 0.049 7.279 -0.681 1.00 91.69 79 SER A C 1
ATOM 623 O O . SER A 1 79 ? 0.192 8.459 -0.365 1.00 91.69 79 SER A O 1
ATOM 625 N N . VAL A 1 80 ? 1.072 6.486 -0.990 1.00 90.62 80 VAL A N 1
ATOM 626 C CA . VAL A 1 80 ? 2.458 6.930 -1.130 1.00 90.62 80 VAL A CA 1
ATOM 627 C C . VAL A 1 80 ? 2.919 6.631 -2.549 1.00 90.62 80 VAL A C 1
ATOM 629 O O . VAL A 1 80 ? 2.868 5.485 -2.997 1.00 90.62 80 VAL A O 1
ATOM 632 N N . THR A 1 81 ? 3.381 7.663 -3.249 1.00 87.12 81 THR A N 1
ATOM 633 C CA . THR A 1 81 ? 3.860 7.538 -4.625 1.00 87.12 81 THR A CA 1
ATOM 634 C C . THR A 1 81 ? 5.364 7.762 -4.678 1.00 87.12 81 THR A C 1
ATOM 636 O O . THR A 1 81 ? 5.861 8.771 -4.182 1.00 87.12 81 THR A O 1
ATOM 639 N N . THR A 1 82 ? 6.082 6.817 -5.278 1.00 83.88 82 THR A N 1
ATOM 640 C CA . THR A 1 82 ? 7.508 6.917 -5.610 1.00 83.88 82 THR A CA 1
ATOM 641 C C . THR A 1 82 ? 7.672 7.246 -7.094 1.00 83.88 82 THR A C 1
ATOM 643 O O . THR A 1 82 ? 6.726 7.146 -7.874 1.00 83.88 82 THR A O 1
ATOM 646 N N . THR A 1 83 ? 8.868 7.648 -7.508 1.00 79.75 83 THR A N 1
ATOM 647 C CA . THR A 1 83 ? 9.203 7.935 -8.914 1.00 79.75 83 THR A CA 1
ATOM 648 C C . THR A 1 83 ? 10.169 6.883 -9.457 1.00 79.75 83 THR A C 1
ATOM 650 O O . THR A 1 83 ? 10.765 6.144 -8.683 1.00 79.75 83 THR A O 1
ATOM 653 N N . MET A 1 84 ? 10.396 6.829 -10.772 1.00 69.62 84 MET A N 1
ATOM 654 C CA . MET A 1 84 ? 11.415 5.929 -11.353 1.00 69.62 84 MET A CA 1
ATOM 655 C C . MET A 1 84 ? 12.838 6.232 -10.880 1.00 69.62 84 MET A C 1
ATOM 657 O O . MET A 1 84 ? 13.683 5.349 -10.855 1.00 69.62 84 MET A O 1
ATOM 661 N N . ALA A 1 85 ? 13.109 7.483 -10.507 1.00 77.75 85 ALA A N 1
ATOM 662 C CA . ALA A 1 85 ? 14.397 7.885 -9.953 1.00 77.75 85 ALA A CA 1
ATOM 663 C C . ALA A 1 85 ? 14.520 7.570 -8.451 1.00 77.75 85 ALA A C 1
ATOM 665 O O . ALA A 1 85 ? 15.558 7.854 -7.856 1.00 77.75 85 ALA A O 1
ATOM 666 N N . SER A 1 86 ? 13.465 7.034 -7.826 1.00 80.50 86 SER A N 1
ATOM 667 C CA . SER A 1 86 ? 13.465 6.726 -6.401 1.00 80.50 86 SER A CA 1
ATOM 668 C C . SER A 1 86 ? 14.413 5.573 -6.097 1.00 80.50 86 SER A C 1
ATOM 670 O O . SER A 1 86 ? 14.402 4.528 -6.741 1.00 80.50 86 SER A O 1
ATOM 672 N N . THR A 1 87 ? 15.231 5.786 -5.079 1.00 87.25 87 THR A N 1
ATOM 673 C CA . THR A 1 87 ? 16.216 4.832 -4.586 1.00 87.25 87 THR A CA 1
ATOM 674 C C . THR A 1 87 ? 15.575 3.790 -3.668 1.00 87.25 87 THR A C 1
ATOM 676 O O . THR A 1 87 ? 14.442 3.939 -3.201 1.00 87.25 87 THR A O 1
ATOM 679 N N . TYR A 1 88 ? 16.343 2.760 -3.313 1.00 85.94 88 TYR A N 1
ATOM 680 C CA . TYR A 1 88 ? 15.937 1.807 -2.280 1.00 85.94 88 TYR A CA 1
ATOM 681 C C . TYR A 1 88 ? 15.635 2.481 -0.923 1.00 85.94 88 TYR A C 1
ATOM 683 O O . TYR A 1 88 ? 14.730 2.059 -0.203 1.00 85.94 88 TYR A O 1
ATOM 691 N N . GLU A 1 89 ? 16.333 3.568 -0.572 1.00 88.06 89 GLU A N 1
ATOM 692 C CA . GLU A 1 89 ? 16.045 4.332 0.653 1.00 88.06 89 GLU A CA 1
ATOM 693 C C . GLU A 1 89 ? 14.701 5.071 0.583 1.00 88.06 89 GLU A C 1
ATOM 695 O O . GLU A 1 89 ? 13.987 5.159 1.588 1.00 88.06 89 GLU A O 1
ATOM 700 N N . ASP A 1 90 ? 14.305 5.539 -0.602 1.00 89.19 90 ASP A N 1
ATOM 701 C CA . ASP A 1 90 ? 12.991 6.152 -0.818 1.00 89.19 90 ASP A CA 1
ATOM 702 C C . ASP A 1 90 ? 11.874 5.110 -0.691 1.00 89.19 90 ASP A C 1
ATOM 704 O O . ASP A 1 90 ? 10.858 5.360 -0.038 1.00 89.19 90 ASP A O 1
ATOM 708 N N . LEU A 1 91 ? 12.090 3.902 -1.229 1.00 87.88 91 LEU A N 1
ATOM 709 C CA . LEU A 1 91 ? 11.179 2.769 -1.053 1.00 87.88 91 LEU A CA 1
ATOM 710 C C . LEU A 1 91 ? 11.015 2.415 0.431 1.00 87.88 91 LEU A C 1
ATOM 712 O O . LEU A 1 91 ? 9.891 2.304 0.930 1.00 87.88 91 LEU A O 1
ATOM 716 N N . LYS A 1 92 ? 12.123 2.291 1.173 1.00 90.50 92 LYS A N 1
ATOM 717 C CA . LYS A 1 92 ? 12.079 2.047 2.623 1.00 90.50 92 LYS A CA 1
ATOM 718 C C . LYS A 1 92 ? 11.365 3.169 3.367 1.00 90.50 92 LYS A C 1
ATOM 720 O O . LYS A 1 92 ? 10.588 2.896 4.282 1.00 90.50 92 LYS A O 1
ATOM 725 N N . SER A 1 93 ? 11.574 4.418 2.969 1.00 91.69 93 SER A N 1
ATOM 726 C CA . SER A 1 93 ? 10.890 5.574 3.555 1.00 91.69 93 SER A CA 1
ATOM 727 C C . SER A 1 93 ? 9.380 5.543 3.298 1.00 91.69 93 SER A C 1
ATOM 729 O O . SER A 1 93 ? 8.595 5.848 4.204 1.00 91.69 93 SER A O 1
ATOM 731 N N . ALA A 1 94 ? 8.950 5.088 2.117 1.00 92.00 94 ALA A N 1
ATOM 732 C CA . ALA A 1 94 ? 7.541 4.873 1.803 1.00 92.00 94 ALA A CA 1
ATOM 733 C C . ALA A 1 94 ? 6.916 3.793 2.704 1.00 92.00 94 ALA A C 1
ATOM 735 O O . ALA A 1 94 ? 5.907 4.044 3.370 1.00 92.00 94 ALA A O 1
ATOM 736 N N . PHE A 1 95 ? 7.552 2.622 2.813 1.00 91.81 95 PHE A N 1
ATOM 737 C CA . PHE A 1 95 ? 7.087 1.557 3.709 1.00 91.81 95 PHE A CA 1
ATOM 738 C C . PHE A 1 95 ? 7.075 1.990 5.178 1.00 91.81 95 PHE A C 1
ATOM 740 O O . PHE A 1 95 ? 6.130 1.682 5.907 1.00 91.81 95 PHE A O 1
ATOM 747 N N . LYS A 1 96 ? 8.085 2.747 5.614 1.00 92.75 96 LYS A N 1
ATOM 748 C CA . LYS A 1 96 ? 8.164 3.292 6.971 1.00 92.75 96 LYS A CA 1
ATOM 749 C C . LYS A 1 96 ? 7.005 4.243 7.266 1.00 92.75 96 LYS A C 1
ATOM 751 O O . LYS A 1 96 ? 6.368 4.096 8.304 1.00 92.75 96 LYS A O 1
ATOM 756 N N . THR A 1 97 ? 6.674 5.138 6.337 1.00 94.19 97 THR A N 1
ATOM 757 C CA . THR A 1 97 ? 5.510 6.035 6.450 1.00 94.19 97 THR A CA 1
ATOM 758 C C . THR A 1 97 ? 4.218 5.242 6.659 1.00 94.19 97 THR A C 1
ATOM 760 O O . THR A 1 97 ? 3.458 5.515 7.588 1.00 94.19 97 THR A O 1
ATOM 763 N N . VAL A 1 98 ? 3.997 4.204 5.847 1.00 93.38 98 VAL A N 1
ATOM 764 C CA . VAL A 1 98 ? 2.813 3.333 5.943 1.00 93.38 98 VAL A CA 1
ATOM 765 C C . VAL A 1 98 ? 2.770 2.572 7.272 1.00 93.38 98 VAL A C 1
ATOM 767 O O . VAL A 1 98 ? 1.725 2.507 7.930 1.00 93.38 98 VAL A O 1
ATOM 770 N N . ARG A 1 99 ? 3.912 2.027 7.699 1.00 91.75 99 ARG A N 1
ATOM 771 C CA . ARG A 1 99 ? 4.058 1.298 8.963 1.00 91.75 99 ARG A CA 1
ATOM 772 C C . ARG A 1 99 ? 3.738 2.175 10.167 1.00 91.75 99 ARG A C 1
ATOM 774 O O . ARG A 1 99 ? 2.951 1.758 11.024 1.00 91.75 99 ARG A O 1
ATOM 781 N N . ASP A 1 100 ? 4.358 3.352 10.220 1.00 93.00 100 ASP A N 1
ATOM 782 C CA . ASP A 1 100 ? 4.293 4.290 11.341 1.00 93.00 100 ASP A CA 1
ATOM 783 C C . ASP A 1 100 ? 2.893 4.926 11.435 1.00 93.00 100 ASP A C 1
ATOM 785 O O . ASP A 1 100 ? 2.386 5.143 12.533 1.00 93.00 100 ASP A O 1
ATOM 789 N N . ALA A 1 101 ? 2.199 5.091 10.303 1.00 92.56 101 ALA A N 1
ATOM 790 C CA . ALA A 1 101 ? 0.788 5.476 10.256 1.00 92.56 101 ALA A CA 1
ATOM 791 C C . ALA A 1 101 ? -0.188 4.354 10.688 1.00 92.56 101 ALA A C 1
ATOM 793 O O . ALA A 1 101 ? -1.401 4.565 10.749 1.00 92.56 101 ALA A O 1
ATOM 794 N N . GLY A 1 102 ? 0.314 3.154 11.001 1.00 90.69 102 GLY A N 1
ATOM 795 C CA . GLY A 1 102 ? -0.486 2.053 11.543 1.00 90.69 102 GLY A CA 1
ATOM 796 C C . GLY A 1 102 ? -1.250 1.237 10.499 1.00 90.69 102 GLY A C 1
ATOM 797 O O . GLY A 1 102 ? -2.110 0.436 10.868 1.00 90.69 102 GLY A O 1
ATOM 798 N N . TYR A 1 103 ? -0.947 1.400 9.211 1.00 92.62 103 TYR A N 1
ATOM 799 C CA . TYR A 1 103 ? -1.581 0.625 8.148 1.00 92.62 103 TYR A CA 1
ATOM 800 C C . TYR A 1 103 ? -0.975 -0.776 8.081 1.00 92.62 103 TYR A C 1
ATOM 802 O O . TYR A 1 103 ? 0.217 -0.987 8.328 1.00 92.62 103 TYR A O 1
ATOM 810 N N . ARG A 1 104 ? -1.834 -1.758 7.808 1.00 86.62 104 ARG A N 1
ATOM 811 C CA . ARG A 1 104 ? -1.472 -3.182 7.800 1.00 86.62 104 ARG A CA 1
ATOM 812 C C . ARG A 1 104 ? -1.904 -3.907 6.530 1.00 86.62 104 ARG A C 1
ATOM 814 O O . ARG A 1 104 ? -1.339 -4.946 6.218 1.00 86.62 104 ARG A O 1
ATOM 821 N N . VAL A 1 105 ? -2.844 -3.336 5.781 1.00 87.25 105 VAL A N 1
ATOM 822 C CA . VAL A 1 105 ? -3.206 -3.792 4.439 1.00 87.25 105 VAL A CA 1
ATOM 823 C C . VAL A 1 105 ? -2.586 -2.853 3.427 1.00 87.25 105 VAL A C 1
ATOM 825 O O . VAL A 1 105 ? -2.876 -1.657 3.450 1.00 87.25 105 VAL A O 1
ATOM 828 N N . ILE A 1 106 ? -1.716 -3.387 2.580 1.00 87.00 106 ILE A N 1
ATOM 829 C CA . ILE A 1 106 ? -0.850 -2.581 1.727 1.00 87.00 106 ILE A CA 1
ATOM 830 C C . ILE A 1 106 ? -0.894 -3.147 0.314 1.00 87.00 106 ILE A C 1
ATOM 832 O O . ILE A 1 106 ? -0.493 -4.286 0.081 1.00 87.00 106 ILE A O 1
ATOM 836 N N . MET A 1 107 ? -1.376 -2.344 -0.625 1.00 87.38 107 MET A N 1
ATOM 837 C CA . MET A 1 107 ? -1.208 -2.599 -2.046 1.00 87.38 107 MET A CA 1
ATOM 838 C C . MET A 1 107 ? 0.136 -2.027 -2.494 1.00 87.38 107 MET A C 1
ATOM 840 O O . MET A 1 107 ? 0.411 -0.847 -2.288 1.00 87.38 107 MET A O 1
ATOM 844 N N . VAL A 1 108 ? 0.967 -2.856 -3.104 1.00 86.56 108 VAL A N 1
ATOM 845 C CA . VAL A 1 108 ? 2.277 -2.493 -3.634 1.00 86.56 108 VAL A CA 1
ATOM 846 C C . VAL A 1 108 ? 2.219 -2.625 -5.151 1.00 86.56 108 VAL A C 1
ATOM 848 O O . VAL A 1 108 ? 1.753 -3.636 -5.662 1.00 86.56 108 VAL A O 1
ATOM 851 N N . ALA A 1 109 ? 2.625 -1.569 -5.843 1.00 81.25 109 ALA A N 1
ATOM 852 C CA . ALA A 1 109 ? 2.683 -1.465 -7.296 1.00 81.25 109 ALA A CA 1
ATOM 853 C C . ALA A 1 109 ? 4.003 -0.759 -7.654 1.00 81.25 109 ALA A C 1
ATOM 855 O O . ALA A 1 109 ? 4.039 0.459 -7.831 1.00 81.25 109 ALA A O 1
ATOM 856 N N . GLN A 1 110 ? 5.112 -1.492 -7.607 1.00 75.81 110 GLN A N 1
ATOM 857 C CA . GLN A 1 110 ? 6.480 -0.969 -7.662 1.00 75.81 110 GLN A CA 1
ATOM 858 C C . GLN A 1 110 ? 7.309 -1.742 -8.686 1.00 75.81 110 GLN A C 1
ATOM 860 O O . GLN A 1 110 ? 7.137 -2.935 -8.855 1.00 75.81 110 GLN A O 1
ATOM 865 N N . GLU A 1 111 ? 8.286 -1.098 -9.316 1.00 70.06 111 GLU A N 1
ATOM 866 C CA . GLU A 1 111 ? 9.227 -1.812 -10.201 1.00 70.06 111 GLU A CA 1
ATOM 867 C C . GLU 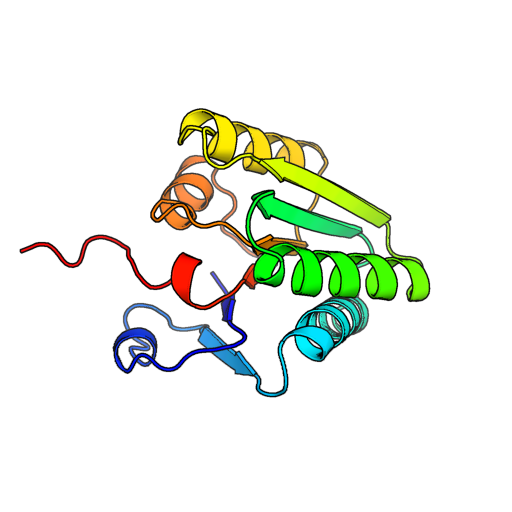A 1 111 ? 10.501 -2.287 -9.497 1.00 70.06 111 GLU A C 1
ATOM 869 O O . GLU A 1 111 ? 11.342 -2.935 -10.105 1.00 70.06 111 GLU A O 1
ATOM 874 N N . HIS A 1 112 ? 10.671 -1.956 -8.218 1.00 69.44 112 HIS A N 1
ATOM 875 C CA . HIS A 1 112 ? 11.911 -2.227 -7.504 1.00 69.44 112 HIS A CA 1
ATOM 876 C C . HIS A 1 112 ? 11.987 -3.699 -7.053 1.00 69.44 112 HIS A C 1
ATOM 878 O O . HIS A 1 112 ? 11.141 -4.150 -6.281 1.00 69.44 112 HIS A O 1
ATOM 884 N N . ASP A 1 113 ? 13.042 -4.425 -7.437 1.00 67.31 113 ASP A N 1
ATOM 885 C CA . ASP A 1 113 ? 13.212 -5.856 -7.108 1.00 67.31 113 ASP A CA 1
ATOM 886 C C . ASP A 1 113 ? 13.287 -6.121 -5.583 1.00 67.31 113 ASP A C 1
ATOM 888 O O . ASP A 1 113 ? 12.847 -7.147 -5.066 1.00 67.31 113 ASP A O 1
ATOM 892 N N . ASN A 1 114 ? 13.785 -5.146 -4.817 1.00 76.81 114 ASN A N 1
ATOM 893 C CA . ASN A 1 114 ? 13.987 -5.232 -3.362 1.00 76.81 114 ASN A CA 1
ATOM 894 C C . ASN A 1 114 ? 12.762 -4.887 -2.485 1.00 76.81 114 ASN A C 1
ATOM 896 O O . ASN A 1 114 ? 12.920 -4.620 -1.291 1.00 76.81 114 ASN A O 1
ATOM 900 N N . VAL A 1 115 ? 11.531 -4.895 -3.012 1.00 81.06 115 VAL A N 1
ATOM 901 C CA . VAL A 1 115 ? 10.310 -4.692 -2.193 1.00 81.06 115 VAL A CA 1
ATOM 902 C C . VAL A 1 115 ? 10.271 -5.641 -0.990 1.00 81.06 115 VAL A C 1
ATOM 904 O O . VAL A 1 115 ? 9.945 -5.235 0.130 1.00 81.06 115 VAL A O 1
ATOM 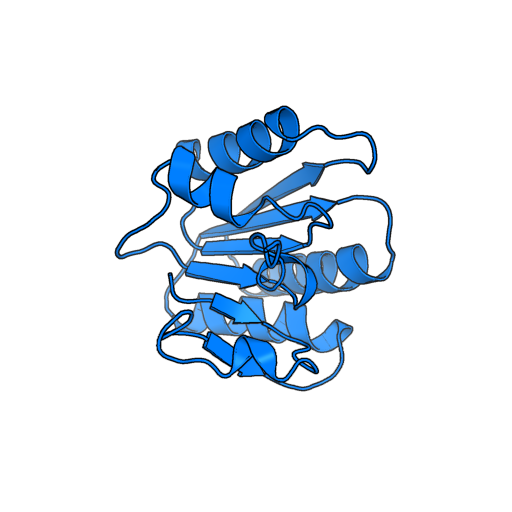907 N N . ARG A 1 116 ? 10.643 -6.909 -1.200 1.00 79.94 116 ARG A N 1
ATOM 908 C CA . ARG A 1 116 ? 10.688 -7.916 -0.135 1.00 79.94 116 ARG A CA 1
ATOM 909 C C . ARG A 1 116 ? 11.705 -7.559 0.945 1.00 79.94 116 ARG A C 1
ATOM 911 O O . ARG A 1 116 ? 11.373 -7.671 2.126 1.00 79.94 116 ARG A O 1
ATOM 918 N N . ASP A 1 117 ? 12.900 -7.127 0.557 1.00 82.81 117 ASP A N 1
ATOM 919 C CA . ASP A 1 117 ? 13.971 -6.774 1.492 1.00 82.81 117 ASP A CA 1
ATOM 920 C C . ASP A 1 117 ? 13.535 -5.614 2.389 1.00 82.81 117 ASP A C 1
ATOM 922 O O . ASP A 1 117 ? 13.647 -5.709 3.611 1.00 82.81 117 ASP A O 1
ATOM 926 N N . ALA A 1 118 ? 12.882 -4.595 1.817 1.00 85.81 118 ALA A N 1
ATOM 927 C CA . ALA A 1 118 ? 12.339 -3.476 2.584 1.00 85.81 118 ALA A CA 1
ATOM 928 C C . ALA A 1 118 ? 11.305 -3.938 3.630 1.00 85.81 118 ALA A C 1
ATOM 930 O O . ALA A 1 118 ? 11.339 -3.504 4.784 1.00 85.81 118 ALA A O 1
ATOM 931 N N . ILE A 1 119 ? 10.405 -4.860 3.264 1.00 85.81 119 ILE A N 1
ATOM 932 C CA . ILE A 1 119 ? 9.407 -5.435 4.185 1.00 85.81 119 ILE A CA 1
ATOM 933 C C . ILE A 1 119 ? 10.085 -6.215 5.325 1.00 85.81 119 ILE A C 1
ATOM 935 O O . ILE A 1 119 ? 9.647 -6.130 6.481 1.00 85.81 119 ILE A O 1
ATOM 939 N N . VAL A 1 120 ? 11.138 -6.981 5.011 1.00 84.31 120 VAL A N 1
ATOM 940 C CA . VAL A 1 120 ? 11.927 -7.752 5.987 1.00 84.31 120 VAL A CA 1
ATOM 941 C C . VAL A 1 120 ? 12.663 -6.829 6.947 1.00 84.31 120 VAL A C 1
ATOM 943 O O . VAL A 1 120 ? 12.478 -6.942 8.161 1.00 84.31 120 VAL A O 1
ATOM 946 N N . GLU A 1 121 ? 13.448 -5.894 6.418 1.00 86.94 121 GLU A N 1
ATOM 947 C CA . GLU A 1 121 ? 14.246 -4.950 7.199 1.00 86.94 121 GLU A CA 1
ATOM 948 C C . GLU A 1 121 ? 13.374 -4.122 8.150 1.00 86.94 121 GLU A C 1
ATOM 950 O O . GLU A 1 121 ? 13.716 -3.923 9.318 1.00 86.94 121 GLU A O 1
ATOM 955 N N . LEU A 1 122 ? 12.199 -3.685 7.686 1.00 88.31 122 LEU A N 1
ATOM 956 C CA . LEU A 1 122 ? 11.283 -2.861 8.476 1.00 88.31 122 LEU A CA 1
ATOM 957 C C . LEU A 1 122 ? 10.420 -3.653 9.462 1.00 88.31 122 LEU A C 1
ATOM 959 O O . LEU A 1 122 ? 9.604 -3.043 10.166 1.00 88.31 122 LEU A O 1
ATOM 963 N N . LYS A 1 123 ? 10.608 -4.979 9.543 1.00 88.12 123 LYS A N 1
ATOM 964 C CA . LYS A 1 123 ? 9.842 -5.902 10.395 1.00 88.12 123 LYS A CA 1
ATOM 965 C C . LYS A 1 123 ? 8.335 -5.799 10.166 1.00 88.12 123 LYS A C 1
ATOM 967 O O . LYS A 1 123 ? 7.540 -5.949 11.092 1.00 88.12 123 LYS A O 1
ATOM 972 N N . MET A 1 124 ? 7.922 -5.566 8.925 1.00 86.50 124 MET A N 1
ATOM 973 C CA . MET A 1 124 ? 6.507 -5.526 8.546 1.00 86.50 124 MET A CA 1
ATOM 974 C C . MET A 1 124 ? 5.992 -6.936 8.209 1.00 86.50 124 MET A C 1
ATOM 976 O O . MET A 1 124 ? 5.192 -7.154 7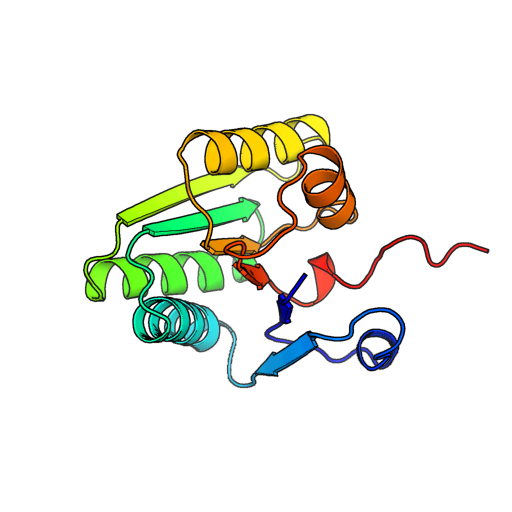.306 1.00 86.50 124 MET A O 1
ATOM 980 N N . GLN A 1 125 ? 6.488 -7.927 8.951 1.00 82.19 125 GLN A N 1
ATOM 981 C CA . GLN A 1 125 ? 6.135 -9.331 8.819 1.00 82.19 125 GLN A CA 1
ATOM 982 C C . GLN A 1 125 ? 5.442 -9.777 10.098 1.00 82.19 125 GLN A C 1
ATOM 984 O O . GLN A 1 125 ? 5.932 -9.517 11.195 1.00 82.19 125 GLN A O 1
ATOM 989 N N . GLY A 1 126 ? 4.309 -10.459 9.972 1.00 74.06 126 GLY A N 1
ATOM 990 C CA . GLY A 1 126 ? 3.601 -11.005 11.124 1.00 74.06 126 GLY A CA 1
ATOM 991 C C . GLY A 1 126 ? 2.087 -11.015 10.946 1.00 74.06 126 GLY A C 1
ATOM 992 O O . GLY A 1 126 ? 1.575 -10.514 9.939 1.00 74.06 126 GLY A O 1
ATOM 993 N N . PRO A 1 127 ? 1.363 -11.593 11.917 1.00 69.50 127 PRO A N 1
ATOM 994 C CA . PRO A 1 127 ? -0.091 -11.629 11.898 1.00 69.50 127 PRO A CA 1
ATOM 995 C C . PRO A 1 127 ? -0.653 -10.203 11.869 1.00 69.50 127 PRO A C 1
ATOM 997 O O . PRO A 1 127 ? -0.290 -9.356 12.682 1.00 69.50 127 PRO A O 1
ATOM 1000 N N . GLY A 1 128 ? -1.518 -9.941 10.891 1.00 76.75 128 GLY A N 1
ATOM 1001 C CA . GLY A 1 128 ? -2.149 -8.640 10.669 1.00 76.75 128 GLY A CA 1
ATOM 1002 C C . GLY A 1 128 ? -1.650 -7.902 9.430 1.00 76.75 128 GLY A C 1
ATOM 1003 O O . GLY A 1 128 ? -2.421 -7.122 8.884 1.00 76.75 128 GLY A O 1
ATOM 1004 N N . TYR A 1 129 ? -0.430 -8.168 8.945 1.00 83.38 129 TYR A N 1
ATOM 1005 C CA . TYR A 1 129 ? 0.029 -7.606 7.671 1.00 83.38 129 TYR A CA 1
ATOM 1006 C C . TYR A 1 129 ? -0.505 -8.410 6.483 1.00 83.38 129 TYR A C 1
ATOM 1008 O O . TYR A 1 129 ? -0.271 -9.616 6.385 1.00 83.38 129 TYR A O 1
ATOM 1016 N N . GLN A 1 130 ? -1.179 -7.720 5.565 1.00 85.31 130 GLN A N 1
ATOM 1017 C CA . GLN A 1 130 ? -1.659 -8.264 4.301 1.00 85.31 130 GLN A CA 1
ATOM 1018 C C . GLN A 1 130 ? -1.109 -7.426 3.150 1.00 85.31 130 GLN A C 1
ATOM 1020 O O . GLN A 1 130 ? -1.339 -6.218 3.087 1.00 85.31 130 GLN A O 1
ATOM 1025 N N . TYR A 1 131 ? -0.418 -8.086 2.225 1.00 84.31 131 TYR A N 1
ATOM 1026 C CA . TYR A 1 131 ? 0.130 -7.450 1.036 1.00 84.31 131 TYR A CA 1
ATOM 1027 C C . TYR A 1 131 ? -0.649 -7.871 -0.208 1.00 84.31 131 TYR A C 1
ATOM 1029 O O . TYR A 1 131 ? -0.964 -9.052 -0.387 1.00 84.31 131 TYR A O 1
ATOM 1037 N N . PHE A 1 132 ? -0.946 -6.901 -1.062 1.00 83.25 132 PHE A N 1
ATOM 1038 C CA . PHE A 1 132 ? -1.422 -7.114 -2.423 1.00 83.25 132 PHE A CA 1
ATOM 1039 C C . PHE A 1 132 ? -0.361 -6.578 -3.372 1.00 83.25 132 PHE A C 1
ATOM 1041 O O . PHE A 1 132 ? 0.168 -5.500 -3.120 1.00 83.25 132 PHE A O 1
ATOM 1048 N N . GLY A 1 133 ? -0.055 -7.290 -4.446 1.00 75.12 133 GLY A N 1
ATOM 1049 C CA . GLY A 1 133 ? 0.818 -6.744 -5.479 1.00 75.12 133 GLY A CA 1
ATOM 1050 C C . GLY A 1 133 ? 0.618 -7.421 -6.817 1.00 75.12 133 GLY A C 1
ATOM 1051 O O . GLY A 1 133 ? -0.345 -8.163 -7.021 1.00 75.12 133 GLY A O 1
ATOM 1052 N N . ILE A 1 134 ? 1.526 -7.153 -7.732 1.00 65.75 134 ILE A N 1
ATOM 1053 C CA . ILE A 1 134 ? 1.575 -7.709 -9.073 1.00 65.75 134 ILE A CA 1
ATOM 1054 C C . ILE A 1 134 ? 2.889 -8.474 -9.287 1.00 65.75 134 ILE A C 1
ATOM 1056 O O . ILE A 1 134 ? 3.776 -8.488 -8.440 1.00 65.75 134 ILE A O 1
ATOM 1060 N N . GLU A 1 135 ? 2.956 -9.271 -10.355 1.00 58.66 135 GLU A N 1
ATOM 1061 C CA . GLU A 1 135 ? 3.941 -10.360 -10.478 1.00 58.66 135 GLU A CA 1
ATOM 1062 C C . GLU A 1 135 ? 5.408 -9.906 -10.345 1.00 58.66 135 GLU A C 1
ATOM 1064 O O . GLU A 1 135 ? 6.198 -10.604 -9.701 1.00 58.66 135 GLU A O 1
ATOM 1069 N N . SER A 1 136 ? 5.755 -8.739 -10.896 1.00 55.12 136 SER A N 1
ATOM 1070 C CA . SER A 1 136 ? 7.121 -8.199 -10.897 1.00 55.12 136 SER A CA 1
ATOM 1071 C C . SER A 1 136 ? 7.709 -8.041 -9.492 1.00 55.12 136 SER A C 1
ATOM 1073 O O . SER A 1 136 ? 8.898 -8.273 -9.308 1.00 55.12 136 SER A O 1
ATOM 1075 N N . GLU A 1 137 ? 6.896 -7.736 -8.478 1.00 56.34 137 GLU A N 1
ATOM 1076 C CA . GLU A 1 137 ? 7.408 -7.321 -7.160 1.00 56.34 137 GLU A CA 1
ATOM 1077 C C . GLU A 1 137 ? 7.748 -8.477 -6.217 1.00 56.34 137 GLU A C 1
ATOM 1079 O O . GLU A 1 137 ? 8.373 -8.275 -5.174 1.00 56.34 137 GLU A O 1
ATOM 1084 N N . TRP A 1 138 ? 7.307 -9.693 -6.544 1.00 56.16 138 TRP A N 1
ATOM 1085 C CA . TRP A 1 138 ? 7.429 -10.855 -5.655 1.00 56.16 138 TRP A CA 1
ATOM 1086 C C . TRP A 1 138 ? 8.333 -11.957 -6.219 1.00 56.16 138 TRP A C 1
ATOM 1088 O O . TRP A 1 138 ? 8.724 -12.868 -5.481 1.00 56.16 138 TRP A O 1
ATOM 1098 N N . GLY A 1 139 ? 8.660 -11.874 -7.514 1.00 45.22 139 GLY A N 1
ATOM 1099 C CA . GLY A 1 139 ? 9.354 -12.914 -8.272 1.00 45.22 139 GLY A CA 1
ATOM 1100 C C . GLY A 1 139 ? 10.869 -12.771 -8.413 1.00 45.22 139 GLY A C 1
ATOM 1101 O O . GLY A 1 139 ? 11.491 -13.735 -8.844 1.00 45.22 139 GLY A O 1
ATOM 1102 N N . GLN A 1 140 ? 11.486 -11.644 -8.044 1.00 44.81 140 GLN A N 1
ATOM 1103 C CA . GLN A 1 140 ? 12.928 -11.432 -8.254 1.00 44.81 140 GLN A CA 1
ATOM 1104 C C . GLN A 1 140 ? 13.683 -11.164 -6.947 1.00 44.81 140 GLN A C 1
ATOM 1106 O O . GLN A 1 140 ? 14.245 -10.103 -6.721 1.00 44.81 140 GLN A O 1
ATOM 1111 N N . GLY A 1 141 ? 13.714 -12.163 -6.065 1.00 40.31 141 GLY A N 1
ATOM 1112 C CA . GLY A 1 141 ? 14.751 -12.245 -5.037 1.00 40.31 141 GLY A CA 1
ATOM 1113 C C . GLY A 1 141 ? 15.882 -13.126 -5.556 1.00 40.31 141 GLY A C 1
ATOM 1114 O O . GLY A 1 141 ? 15.682 -14.333 -5.620 1.00 40.31 141 GLY A O 1
ATOM 1115 N N . ASN A 1 142 ? 17.009 -12.525 -5.959 1.00 35.00 142 ASN A N 1
ATOM 1116 C CA . ASN A 1 142 ? 18.269 -13.159 -6.389 1.00 35.00 142 ASN A CA 1
ATOM 1117 C C . ASN A 1 142 ? 18.172 -14.645 -6.785 1.00 35.00 142 ASN A C 1
ATOM 1119 O O . ASN A 1 142 ? 18.546 -15.536 -6.021 1.00 35.00 142 ASN A O 1
ATOM 1123 N N . ALA A 1 143 ? 17.769 -14.902 -8.029 1.00 32.41 143 ALA A N 1
ATOM 1124 C CA . ALA A 1 143 ? 18.209 -16.095 -8.743 1.00 32.41 143 ALA A CA 1
ATOM 1125 C C . ALA A 1 143 ? 19.551 -15.785 -9.431 1.00 32.41 143 ALA A C 1
ATOM 1127 O O . ALA A 1 143 ? 19.640 -15.706 -10.652 1.00 32.41 143 ALA A O 1
ATOM 1128 N N . THR A 1 144 ? 20.588 -15.558 -8.628 1.00 29.38 144 THR A N 1
ATOM 1129 C CA . THR A 1 144 ? 21.986 -15.523 -9.072 1.00 29.38 144 THR A CA 1
ATOM 1130 C C . THR A 1 144 ? 22.772 -16.522 -8.229 1.00 29.38 144 THR A C 1
ATOM 1132 O O . THR A 1 144 ? 23.225 -16.219 -7.125 1.00 29.38 144 THR A O 1
ATOM 1135 N N . GLN A 1 145 ? 22.879 -17.746 -8.753 1.00 30.19 145 GLN A N 1
ATOM 1136 C CA . GLN A 1 145 ? 24.181 -18.410 -8.832 1.00 30.19 145 GLN A CA 1
ATOM 1137 C C . GLN A 1 145 ? 24.817 -18.014 -10.160 1.00 30.19 145 GLN A C 1
ATOM 1139 O O . GLN A 1 145 ? 24.059 -17.937 -11.154 1.00 30.19 145 GLN A O 1
#

Mean predicted aligned error: 9.62 Å

pLDDT: mean 73.08, std 19.75, range [29.38, 95.5]

Organism: NCBI:txid96639

=== Feature glossary ===
Legend for the data blocks above and below:

— What the protein is —

The amino-acid sequence is the protein's primary structure: the linear order of residues from the N-terminus to the C-terminus, written in one-letter code. Everything else here — the 3D coordinates, the secondary structure, the domain annotations — is ultimately a consequence of this string.

Database cross-references. InterPro integrates a dozen domain/family signature databases into unified entries with residue-range hits. GO terms attach function/process/location labels with evidence codes. CATH codes position the fold in a four-level structural taxonomy. Organism is the NCBI-taxonomy species name.

— Where its atoms are —

The mmCIF block holds the 3D Cartesian coordinates of each backbone atom (N, Cα, C, O) in ångströms. mmCIF is the PDB's canonical archive format — a tagged-loop text representation of the atomic model.

The six renders are orthographic views along the three Cartesian axes in both directions. Representation (cartoon, sticks, or surface) and color scheme (sequence-rainbow or by-chain) vary across proteins so the training set covers all the common visualization conventions.

— Local backbone conformation —

Secondary structure is the local, repeating backbone conformation. DSSP classifies it into eight states by reading the hydrogen-bond network: three helix types (H, G, I), two β types (E, B), two non-regular types (T, S), and unstructured coil (-).

SS3 is a coarse helix/strand/coil call (letters a/b/c) made by the P-SEA algorithm from inter-Cα distances and dihedrals. It is less detailed than DSSP but needs only Cα positions.

Backbone dihedral angles. Every residue except chain termini has a φ (preceding-C → N → Cα → C) and a ψ (N → Cα → C → next-N). They are reported in degrees following the IUPAC sign convention. Secondary structure is essentially a statement about which (φ, ψ) basin each residue occupies.

— Global shape and packing —

The geometric summary reports three shape descriptors. Rg (radius of gyration) measures how spread out the Cα atoms are about their centre of mass; compact globular proteins have small Rg, elongated or unfolded ones large. Cα contacts (<8 Å, |i−j|>4) count long-range residue pairs in spatial proximity — high for tightly packed folds, near zero for rods or random coil. The bounding-box extents give the protein's footprint along x, y, z in Å.

Solvent accessibility: the surface area of each residue that a 1.4 Å water probe can touch, in Å². When only backbone atoms are present the absolute values are lower than full-atom SASA (side chains contribute most of the area) and are flagged as backbone-only.

Plot images: a contact map (which residues are close in 3D, as an N×N binary image), a Ramachandran scatter (backbone torsion angles, revealing secondary-structure composition at a glance), and — for AlphaFold structures — a PAE heatmap (pairwise prediction confidence).

— Structural neighborhood —

Foldseek's 3Di representation compresses backbone geometry into a per-residue letter drawn from a learned twenty-state alphabet. It captures the tertiary interaction pattern around each residue — which residues are packed against it in space, regardless of where they are in sequence.

Structural nearest neighbors (via Foldseek easy-search vs the PDB). Reported per hit: target PDB id, E-value, and alignment TM-score. A TM-score above ~0.5 is the conventional threshold for 'same fold'.

— Confidence and disorder —

pLDDT (predicted Local Distance Difference Test) is AlphaFold's per-residue confidence score, ranging from 0 to 100. Values above 90 indicate high confidence (typically well-packed cores); 70–90 is confident; 50–70 low confidence; below 50 usually means the region is disordered or the prediction is unreliable there. AlphaFold stores pLDDT in the mmCIF B-factor column.

For experimental (PDB) structures, the B-factor (temperature factor) quantifies the positional spread of each atom in the crystal — a combination of thermal vibration and static disorder — in units of Å². High B-factors mark flexible loops or poorly resolved regions; low B-factors mark the rigid, well-ordered core.

Predicted Aligned Error (PAE) is an AlphaFold confidence matrix: entry (i, j) is the expected error in the position of residue j, in ångströms, when the prediction is superimposed on the true structure at residue i. Low PAE within a block of residues means that block is internally rigid and well-predicted; high PAE between two blocks means their relative placement is uncertain even if each block individually is confident.